Protein AF-A0A2H5YV57-F1 (afdb_monomer_lite)

Secondary structure (DSSP, 8-state):
--HHHHH-GGGS--SSSTT-TT--HHHHHHHHTTTS--BTTTTB-HHHHHHHHHHHHHHHHHHHHHHHHHHHHHHHHHHHHHHHHH---HHHHHHHHHHHHHHHHHHHHHHHHHHHHHHHHHHHHS----

Sequence (130 aa):
MNPALVSDPALIAASSTPGTPGNNDVARQIADLRYALVMNGNTATVNDFYNALVAKLGGDSRQAQVAKQNQETLVQAIDRQRQEISAVSIDEEMANLVKFQHAYQAAARAITAVDEMLDRVINGMGIVGR

Structure (mmCIF, N/CA/C/O backbone):
data_AF-A0A2H5YV57-F1
#
_entry.id   AF-A0A2H5YV57-F1
#
loop_
_atom_site.group_PDB
_atom_site.id
_atom_site.type_symbol
_atom_site.label_atom_id
_atom_site.label_alt_id
_atom_site.label_comp_id
_atom_site.label_asym_id
_atom_site.label_entity_id
_atom_site.label_seq_id
_atom_site.pdbx_PDB_ins_code
_atom_site.Cartn_x
_atom_site.Cartn_y
_atom_site.Cartn_z
_atom_site.occupancy
_atom_site.B_iso_or_equiv
_atom_site.auth_seq_id
_atom_site.auth_comp_id
_atom_site.auth_asym_id
_atom_site.auth_atom_id
_atom_site.pdbx_PDB_model_num
ATOM 1 N N . MET A 1 1 ? 11.717 13.504 -32.316 1.00 55.53 1 MET A N 1
ATOM 2 C CA . MET A 1 1 ? 11.731 12.958 -33.693 1.00 55.53 1 MET A CA 1
ATOM 3 C C . MET A 1 1 ? 12.005 14.095 -34.659 1.00 55.53 1 MET A C 1
ATOM 5 O O . MET A 1 1 ? 11.477 15.174 -34.432 1.00 55.53 1 MET A O 1
ATOM 9 N N . ASN A 1 2 ? 12.837 13.883 -35.680 1.00 69.31 2 ASN A N 1
ATOM 10 C CA . ASN A 1 2 ? 13.100 14.902 -36.697 1.00 69.31 2 ASN A CA 1
ATOM 11 C C . ASN A 1 2 ? 11.860 15.042 -37.609 1.00 69.31 2 ASN A C 1
ATOM 13 O O . ASN A 1 2 ? 11.505 14.053 -38.253 1.00 69.31 2 ASN A O 1
ATOM 17 N N . PRO A 1 3 ? 11.198 16.212 -37.669 1.00 75.69 3 PRO A N 1
ATOM 18 C CA . PRO A 1 3 ? 9.973 16.395 -38.449 1.00 75.69 3 PRO A CA 1
ATOM 19 C C . PRO A 1 3 ? 10.161 16.156 -39.956 1.00 75.69 3 PRO A C 1
ATOM 21 O O . PRO A 1 3 ? 9.220 15.714 -40.607 1.00 75.69 3 PRO A O 1
ATOM 24 N N . ALA A 1 4 ? 11.372 16.338 -40.497 1.00 72.75 4 ALA A N 1
ATOM 25 C CA . ALA A 1 4 ? 11.668 16.079 -41.909 1.00 72.75 4 ALA A CA 1
ATOM 26 C C . ALA A 1 4 ? 11.590 14.584 -42.288 1.00 72.75 4 ALA A C 1
ATOM 28 O O . ALA A 1 4 ? 11.165 14.249 -43.389 1.00 72.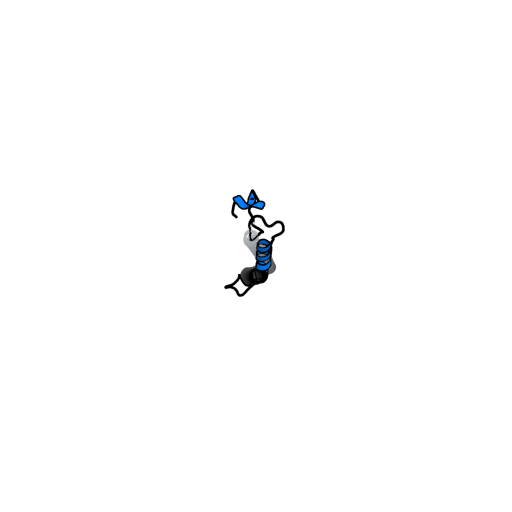75 4 ALA A O 1
ATOM 29 N N . LEU A 1 5 ? 11.935 13.680 -41.362 1.00 71.44 5 LEU A N 1
ATOM 30 C CA . LEU A 1 5 ? 11.859 12.224 -41.577 1.00 71.44 5 LEU A CA 1
ATOM 31 C C . LEU A 1 5 ? 10.425 11.682 -41.483 1.00 71.44 5 LEU A C 1
ATOM 33 O O . LEU A 1 5 ? 10.161 10.559 -41.898 1.00 71.44 5 LEU A O 1
ATOM 37 N N . VAL A 1 6 ? 9.505 12.463 -40.908 1.00 76.00 6 VAL A N 1
ATOM 38 C CA . VAL A 1 6 ? 8.085 12.100 -40.793 1.00 76.00 6 VAL A CA 1
ATOM 39 C C . VAL A 1 6 ? 7.335 12.436 -42.080 1.00 76.00 6 VAL A C 1
ATOM 41 O O . VAL A 1 6 ? 6.442 11.695 -42.477 1.00 76.00 6 VAL A O 1
ATOM 44 N N . SER A 1 7 ? 7.701 13.541 -42.735 1.00 77.75 7 SER A N 1
ATOM 45 C CA . SER A 1 7 ? 7.100 13.971 -43.999 1.00 77.75 7 SER A CA 1
ATOM 46 C C . SER A 1 7 ? 7.621 13.209 -45.216 1.00 77.75 7 SER A C 1
ATOM 48 O O . SER A 1 7 ? 6.873 13.049 -46.175 1.00 77.75 7 SER A O 1
ATOM 50 N N . ASP A 1 8 ? 8.873 12.743 -45.191 1.00 75.88 8 ASP A N 1
ATOM 51 C CA . ASP A 1 8 ? 9.460 11.994 -46.303 1.00 75.88 8 ASP A CA 1
ATOM 52 C C . ASP A 1 8 ? 10.359 10.840 -45.809 1.00 75.88 8 ASP A C 1
ATOM 54 O O . ASP A 1 8 ? 11.520 11.052 -45.441 1.00 75.88 8 ASP A O 1
ATOM 58 N N . PRO A 1 9 ? 9.844 9.596 -45.814 1.00 70.94 9 PRO A N 1
ATOM 59 C CA . PRO A 1 9 ? 10.617 8.403 -45.479 1.00 70.94 9 PRO A CA 1
ATOM 60 C C . PRO A 1 9 ? 11.774 8.109 -46.449 1.00 70.94 9 PRO A C 1
ATOM 62 O O . PRO A 1 9 ? 12.679 7.359 -46.085 1.00 70.94 9 PRO A O 1
ATOM 65 N N . ALA A 1 10 ? 11.785 8.682 -47.661 1.00 71.44 10 ALA A N 1
ATOM 66 C CA . ALA A 1 10 ? 12.861 8.485 -48.638 1.00 71.44 10 ALA A CA 1
ATOM 67 C C . ALA A 1 10 ? 14.164 9.206 -48.250 1.00 71.44 10 ALA A C 1
ATOM 69 O O . ALA A 1 10 ? 15.227 8.892 -48.784 1.00 71.44 10 ALA A O 1
ATOM 70 N N . LEU A 1 11 ? 14.109 10.121 -47.274 1.00 72.31 11 LEU A N 1
ATOM 71 C CA . LEU A 1 11 ? 15.290 10.746 -46.669 1.00 72.31 11 LEU A CA 1
ATOM 72 C C . LEU A 1 11 ? 16.084 9.787 -45.766 1.00 72.31 11 LEU A C 1
ATOM 74 O O . LEU A 1 11 ? 17.197 10.116 -45.349 1.00 72.31 11 LEU A O 1
ATOM 78 N N . ILE A 1 12 ? 15.547 8.602 -45.457 1.00 73.06 12 ILE A N 1
ATOM 79 C CA . ILE A 1 12 ? 16.296 7.549 -44.771 1.00 73.06 12 ILE A CA 1
ATOM 80 C C . ILE A 1 12 ? 17.259 6.927 -45.787 1.00 73.06 12 ILE A C 1
ATOM 82 O O . ILE A 1 12 ? 16.889 6.058 -46.576 1.00 73.06 12 ILE A O 1
ATOM 86 N N . ALA A 1 13 ? 18.511 7.384 -45.770 1.00 74.44 13 ALA A N 1
ATOM 87 C CA . ALA A 1 13 ? 19.571 6.862 -46.626 1.00 74.44 13 ALA A CA 1
ATOM 88 C C . ALA A 1 13 ? 19.872 5.388 -46.289 1.00 74.44 13 ALA A C 1
ATOM 90 O O . ALA A 1 13 ? 20.675 5.088 -45.411 1.00 74.44 13 ALA A O 1
ATOM 91 N N . ALA A 1 14 ? 19.202 4.462 -46.978 1.00 78.06 14 ALA A N 1
ATOM 92 C CA . ALA A 1 14 ? 19.393 3.018 -46.815 1.00 78.06 14 ALA A CA 1
ATOM 93 C C . ALA A 1 14 ? 20.653 2.481 -47.526 1.00 78.06 14 ALA A C 1
ATOM 95 O O . ALA A 1 14 ? 21.148 1.415 -47.157 1.00 78.06 14 ALA A O 1
ATOM 96 N N . SER A 1 15 ? 21.169 3.222 -48.514 1.00 81.44 15 SER A N 1
ATOM 97 C CA . SER A 1 15 ? 22.382 2.899 -49.276 1.00 81.44 15 SER A CA 1
ATOM 98 C C . SER A 1 15 ? 23.606 3.632 -48.723 1.00 81.44 15 SER A C 1
ATOM 100 O O . SER A 1 15 ? 23.514 4.791 -48.317 1.00 81.44 15 SER A O 1
ATOM 102 N N . SER A 1 16 ? 24.766 2.974 -48.768 1.00 78.00 16 SER A N 1
ATOM 103 C CA . SER A 1 16 ? 26.070 3.554 -48.423 1.00 78.00 16 SER A CA 1
ATOM 104 C C . SER A 1 16 ? 26.638 4.479 -49.512 1.00 78.00 16 SER A C 1
ATOM 106 O O . SER A 1 16 ? 27.502 5.307 -49.227 1.00 78.00 16 SER A O 1
ATOM 108 N N . THR A 1 17 ? 26.156 4.374 -50.758 1.00 76.56 17 THR A N 1
ATOM 109 C CA . THR A 1 17 ? 26.638 5.154 -51.914 1.00 76.56 17 THR A CA 1
ATOM 110 C C . THR A 1 17 ? 25.490 5.660 -52.801 1.00 76.56 17 THR A C 1
ATOM 112 O O . THR A 1 17 ? 24.545 4.915 -53.076 1.00 76.56 17 THR A O 1
ATOM 115 N N . PRO A 1 18 ? 25.539 6.911 -53.299 1.00 73.75 18 PRO A N 1
ATOM 116 C CA . PRO A 1 18 ? 24.532 7.413 -54.233 1.00 73.75 18 PRO A CA 1
ATOM 117 C C . PRO A 1 18 ? 24.529 6.623 -55.550 1.00 73.75 18 PRO A C 1
ATOM 119 O O . PRO A 1 18 ? 25.585 6.351 -56.114 1.00 73.75 18 PRO A O 1
ATOM 122 N N . GLY A 1 19 ? 23.343 6.297 -56.072 1.00 70.75 19 GLY A N 1
ATOM 123 C CA . GLY A 1 19 ? 23.200 5.745 -57.426 1.00 70.75 19 GLY A CA 1
ATOM 124 C C . GLY A 1 19 ? 23.508 4.252 -57.581 1.00 70.75 19 GLY A C 1
ATOM 125 O O . GLY A 1 19 ? 23.738 3.811 -58.703 1.00 70.75 19 GLY A O 1
ATOM 126 N N . THR A 1 20 ? 23.488 3.469 -56.499 1.00 73.62 20 THR A N 1
ATOM 127 C CA . THR A 1 20 ? 23.562 1.998 -56.531 1.00 73.62 20 THR A CA 1
ATOM 128 C C . THR A 1 20 ? 22.184 1.375 -56.249 1.00 73.62 20 THR A C 1
ATOM 130 O O . THR A 1 20 ? 21.807 1.190 -55.089 1.00 73.62 20 THR A O 1
ATOM 133 N N . PRO A 1 21 ? 21.380 1.053 -57.287 1.00 73.12 21 PRO A N 1
ATOM 134 C CA . PRO A 1 21 ? 20.099 0.379 -57.101 1.00 73.12 21 PRO A CA 1
ATOM 135 C C . PRO A 1 21 ? 20.291 -0.970 -56.396 1.00 73.12 21 PRO A C 1
ATOM 137 O O . PRO A 1 21 ? 21.064 -1.806 -56.856 1.00 73.12 21 PRO A O 1
ATOM 140 N N . GLY A 1 22 ? 19.588 -1.179 -55.282 1.00 73.69 22 GLY A N 1
ATOM 141 C CA . GLY A 1 22 ? 19.644 -2.422 -54.503 1.00 73.69 22 GLY A CA 1
ATOM 142 C C . GLY A 1 22 ? 20.642 -2.434 -53.340 1.00 73.69 22 GLY A C 1
ATOM 143 O O . GLY A 1 22 ? 20.674 -3.417 -52.607 1.00 73.69 22 GLY A O 1
ATOM 144 N N . ASN A 1 23 ? 21.414 -1.364 -53.120 1.00 79.06 23 ASN A N 1
ATOM 145 C CA . ASN A 1 23 ? 22.273 -1.252 -51.942 1.00 79.06 23 ASN A CA 1
ATOM 146 C C . ASN A 1 23 ? 21.447 -0.897 -50.691 1.00 79.06 23 ASN A C 1
ATOM 148 O O . ASN A 1 23 ? 20.817 0.160 -50.619 1.00 79.06 23 ASN A O 1
ATOM 152 N N . ASN A 1 24 ? 21.456 -1.794 -49.707 1.00 83.56 24 ASN A N 1
ATOM 153 C CA . ASN A 1 24 ? 20.764 -1.676 -48.424 1.00 83.56 24 ASN A CA 1
ATOM 154 C C . ASN A 1 24 ? 21.722 -1.787 -47.220 1.00 83.56 24 ASN A C 1
ATOM 156 O O . ASN A 1 24 ? 21.298 -2.177 -46.129 1.00 83.56 24 ASN A O 1
ATOM 160 N N . ASP A 1 25 ? 23.004 -1.458 -47.403 1.00 85.12 25 ASP A N 1
ATOM 161 C CA . ASP A 1 25 ? 24.050 -1.615 -46.385 1.00 85.12 25 ASP A CA 1
ATOM 162 C C . ASP A 1 25 ? 23.737 -0.859 -45.086 1.00 85.12 25 ASP A C 1
ATOM 164 O O . ASP A 1 25 ? 23.858 -1.418 -43.997 1.00 85.12 25 ASP A O 1
ATOM 168 N N . VAL A 1 26 ? 23.297 0.401 -45.181 1.00 85.25 26 VAL A N 1
ATOM 169 C CA . VAL A 1 26 ? 22.989 1.231 -44.002 1.00 85.25 26 VAL A CA 1
ATOM 170 C C . VAL A 1 26 ? 21.742 0.705 -43.297 1.00 85.25 26 VAL A C 1
ATOM 172 O O . VAL A 1 26 ? 21.710 0.613 -42.071 1.00 85.25 26 VAL A O 1
ATOM 175 N N . ALA A 1 27 ? 20.731 0.275 -44.058 1.00 84.44 27 ALA A N 1
ATOM 176 C CA . ALA A 1 27 ? 19.547 -0.364 -43.487 1.00 84.44 27 ALA A CA 1
ATOM 177 C C . ALA A 1 27 ? 19.898 -1.667 -42.749 1.00 84.44 27 ALA A C 1
ATOM 179 O O . ALA A 1 27 ? 19.340 -1.947 -41.687 1.00 84.44 27 ALA A O 1
ATOM 180 N N . ARG A 1 28 ? 20.861 -2.439 -43.264 1.00 86.38 28 ARG A N 1
ATOM 181 C CA . ARG A 1 28 ? 21.364 -3.648 -42.609 1.00 86.38 28 ARG A CA 1
ATOM 182 C C . ARG A 1 28 ? 22.159 -3.330 -41.341 1.00 86.38 28 ARG A C 1
ATOM 184 O O . ARG A 1 28 ? 21.919 -3.964 -40.323 1.00 86.38 28 ARG A O 1
ATOM 191 N N . GLN A 1 29 ? 23.006 -2.303 -41.351 1.00 85.81 29 GLN A N 1
ATOM 192 C CA . GLN A 1 29 ? 23.711 -1.840 -40.146 1.00 85.81 29 GLN A CA 1
ATOM 193 C C . GLN A 1 29 ? 22.741 -1.371 -39.048 1.00 85.81 29 GLN A C 1
ATOM 195 O O . GLN A 1 29 ? 22.945 -1.660 -37.869 1.00 85.81 29 GLN A O 1
ATOM 200 N N . ILE A 1 30 ? 21.650 -0.696 -39.425 1.00 84.06 30 ILE A N 1
ATOM 201 C CA . ILE A 1 30 ? 20.572 -0.315 -38.499 1.00 84.06 30 ILE A CA 1
ATOM 202 C C . ILE A 1 30 ? 19.829 -1.550 -37.968 1.00 84.06 30 ILE A C 1
ATOM 204 O O . ILE A 1 30 ? 19.447 -1.580 -36.799 1.00 84.06 30 ILE A O 1
ATOM 208 N N . ALA A 1 31 ? 19.635 -2.586 -38.787 1.00 84.88 31 ALA A N 1
ATOM 209 C CA . ALA A 1 31 ? 19.061 -3.845 -38.318 1.00 84.88 31 ALA A CA 1
ATOM 210 C C . ALA A 1 31 ? 20.000 -4.570 -37.332 1.00 84.88 31 ALA A C 1
ATOM 212 O O . ALA A 1 31 ? 19.544 -5.073 -36.302 1.00 84.88 31 ALA A O 1
ATOM 213 N N . ASP A 1 32 ? 21.306 -4.561 -37.601 1.00 87.25 32 ASP A N 1
ATOM 214 C CA . ASP A 1 32 ? 22.332 -5.211 -36.778 1.00 87.25 32 ASP A CA 1
ATOM 215 C C . ASP A 1 32 ? 22.519 -4.520 -35.414 1.00 87.25 32 ASP A C 1
ATOM 217 O O . ASP A 1 32 ? 22.829 -5.176 -34.417 1.00 87.25 32 ASP A O 1
ATOM 221 N N . LEU A 1 33 ? 22.221 -3.219 -35.320 1.00 84.69 33 LEU A N 1
ATOM 222 C CA . LEU A 1 33 ? 22.182 -2.445 -34.070 1.00 84.69 33 LEU A CA 1
ATOM 223 C C . LEU A 1 33 ? 21.273 -3.069 -32.997 1.00 84.69 33 LEU A C 1
ATOM 225 O O . LEU A 1 33 ? 21.525 -2.899 -31.805 1.00 84.69 33 LEU A O 1
ATOM 229 N N . ARG A 1 34 ? 20.252 -3.839 -33.394 1.00 81.81 34 ARG A N 1
ATOM 230 C CA . ARG A 1 34 ? 19.397 -4.589 -32.460 1.00 81.81 34 ARG A CA 1
ATOM 231 C C . ARG A 1 34 ? 20.177 -5.630 -31.652 1.00 81.81 34 ARG A C 1
ATOM 233 O O . ARG A 1 34 ? 19.819 -5.893 -30.504 1.00 81.81 34 ARG A O 1
ATOM 240 N N . TYR A 1 35 ? 21.199 -6.230 -32.256 1.00 84.69 35 TYR A N 1
ATOM 241 C CA . TYR A 1 35 ? 22.057 -7.250 -31.647 1.00 84.69 35 TYR A CA 1
ATOM 242 C C . TYR A 1 35 ? 23.349 -6.660 -31.079 1.00 84.69 35 TYR A C 1
ATOM 244 O O . TYR A 1 35 ? 24.051 -7.327 -30.322 1.00 84.69 35 TYR A O 1
ATOM 252 N N . ALA A 1 36 ? 23.667 -5.416 -31.435 1.00 86.31 36 ALA A N 1
ATOM 253 C CA . ALA A 1 36 ? 24.835 -4.724 -30.930 1.00 86.31 36 ALA A CA 1
ATOM 254 C C . ALA A 1 36 ? 24.688 -4.386 -29.438 1.00 86.31 36 ALA A C 1
ATOM 256 O O . ALA A 1 36 ? 23.625 -3.990 -28.950 1.00 86.31 36 ALA A O 1
ATOM 257 N N . LEU A 1 37 ? 25.800 -4.511 -28.718 1.00 86.69 37 LEU A N 1
ATOM 258 C CA . LEU A 1 37 ? 25.921 -4.153 -27.310 1.00 86.69 37 LEU A CA 1
ATOM 259 C C . LEU A 1 37 ? 26.110 -2.636 -27.208 1.00 86.69 37 LEU A C 1
ATOM 261 O O . LEU A 1 37 ? 27.230 -2.151 -27.100 1.00 86.69 37 LEU A O 1
ATOM 265 N N . VAL A 1 38 ? 25.021 -1.880 -27.316 1.00 86.88 38 VAL A N 1
ATOM 266 C CA . VAL A 1 38 ? 25.036 -0.403 -27.287 1.00 86.88 38 VAL A CA 1
ATOM 267 C C . VAL A 1 38 ? 24.415 0.178 -26.021 1.00 86.88 38 VAL A C 1
ATOM 269 O O . VAL A 1 38 ? 24.551 1.367 -25.744 1.00 86.88 38 VAL A O 1
ATOM 272 N N . MET A 1 39 ? 23.734 -0.651 -25.228 1.00 84.94 39 MET A N 1
ATOM 273 C CA . MET A 1 39 ? 23.072 -0.229 -23.999 1.00 84.94 39 MET A CA 1
ATOM 274 C C . MET A 1 39 ? 23.922 -0.581 -22.777 1.00 84.94 39 MET A C 1
ATOM 276 O O . MET A 1 39 ? 24.769 -1.475 -22.817 1.00 84.94 39 MET A O 1
ATOM 280 N N . ASN A 1 40 ? 23.686 0.131 -21.670 1.00 81.88 40 ASN A N 1
ATOM 281 C CA . ASN A 1 40 ? 24.353 -0.097 -20.385 1.00 81.88 40 ASN A CA 1
ATOM 282 C C . ASN A 1 40 ? 25.896 -0.076 -20.481 1.00 81.88 40 ASN A C 1
ATOM 284 O O . ASN A 1 40 ? 26.570 -1.036 -20.115 1.00 81.88 40 ASN A O 1
ATOM 288 N N . GLY A 1 41 ? 26.464 0.993 -21.052 1.00 83.06 41 GLY A N 1
ATOM 289 C CA . GLY A 1 41 ? 27.919 1.117 -21.216 1.00 83.06 41 GLY A CA 1
ATOM 290 C C . GLY A 1 41 ? 28.520 0.107 -22.199 1.00 83.06 41 GLY A C 1
ATOM 291 O O . GLY A 1 41 ? 29.648 -0.331 -22.002 1.00 83.06 41 GLY A O 1
ATOM 292 N N . ASN A 1 42 ? 27.766 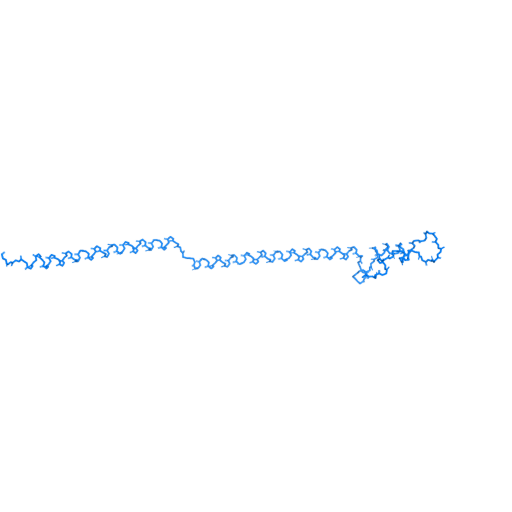-0.262 -23.239 1.00 84.50 42 ASN A N 1
ATOM 293 C CA . ASN A 1 42 ? 28.122 -1.254 -24.259 1.00 84.50 42 ASN A CA 1
ATOM 294 C C . ASN A 1 42 ? 28.193 -2.708 -23.760 1.00 84.50 42 ASN A C 1
ATOM 296 O O . ASN A 1 42 ? 28.987 -3.506 -24.254 1.00 84.50 42 ASN A O 1
ATOM 300 N N . THR A 1 43 ? 27.366 -3.065 -22.775 1.00 85.62 43 THR A N 1
ATOM 301 C CA . THR A 1 43 ? 27.336 -4.423 -22.194 1.00 85.62 43 THR A CA 1
ATOM 302 C C . THR A 1 43 ? 26.029 -5.169 -22.436 1.00 85.62 43 THR A C 1
ATOM 304 O O . THR A 1 43 ? 25.952 -6.363 -22.162 1.00 85.62 43 THR A O 1
ATOM 307 N N . ALA A 1 44 ? 25.004 -4.494 -22.960 1.00 86.06 44 ALA A N 1
ATOM 308 C CA . ALA A 1 44 ? 23.684 -5.067 -23.183 1.00 86.06 44 ALA A CA 1
ATOM 309 C C . ALA A 1 44 ? 23.134 -4.686 -24.559 1.00 86.06 44 ALA A C 1
ATOM 311 O O . ALA A 1 44 ? 23.383 -3.584 -25.065 1.00 86.06 44 ALA A O 1
ATOM 312 N N . THR A 1 45 ? 22.352 -5.588 -25.153 1.00 90.62 45 THR A N 1
ATOM 313 C CA . THR A 1 45 ? 21.587 -5.264 -26.360 1.00 90.62 45 THR A CA 1
ATOM 314 C C . THR A 1 45 ? 20.390 -4.379 -26.017 1.00 90.62 45 THR A C 1
ATOM 316 O O . THR A 1 45 ? 19.991 -4.237 -24.856 1.00 90.62 45 THR A O 1
ATOM 319 N N . VAL A 1 46 ? 19.768 -3.794 -27.041 1.00 87.50 46 VAL A N 1
ATOM 320 C CA . VAL A 1 46 ? 18.530 -3.016 -26.871 1.00 87.50 46 VAL A CA 1
ATOM 321 C C . VAL A 1 46 ? 17.410 -3.875 -26.272 1.00 87.50 46 VAL A C 1
ATOM 323 O O . VAL A 1 46 ? 16.671 -3.404 -25.406 1.00 87.50 46 VAL A O 1
ATOM 326 N N . ASN A 1 47 ? 17.316 -5.149 -26.674 1.00 88.19 47 ASN A N 1
ATOM 327 C CA . ASN A 1 47 ? 16.320 -6.075 -26.132 1.00 88.19 47 ASN A CA 1
ATOM 328 C C . ASN A 1 47 ? 16.594 -6.391 -24.654 1.00 88.19 47 ASN A C 1
ATOM 330 O O . ASN A 1 47 ? 15.661 -6.391 -23.855 1.00 88.19 47 ASN A O 1
ATOM 334 N N . ASP A 1 48 ? 17.854 -6.627 -24.276 1.00 89.62 48 ASP A N 1
ATOM 335 C CA . ASP A 1 48 ? 18.216 -6.950 -22.888 1.00 89.62 48 ASP A CA 1
ATOM 336 C C . ASP A 1 48 ? 17.925 -5.784 -21.951 1.00 89.62 48 ASP A C 1
ATOM 338 O O . ASP A 1 48 ? 17.345 -5.969 -20.882 1.00 89.62 48 ASP A O 1
ATOM 342 N N . PHE A 1 49 ? 18.268 -4.565 -22.374 1.00 89.81 49 PHE A N 1
ATOM 343 C CA . PHE A 1 49 ? 17.967 -3.361 -21.611 1.00 89.81 49 PHE A CA 1
ATOM 344 C C . PHE A 1 49 ? 16.457 -3.158 -21.441 1.00 89.81 49 PHE A C 1
ATOM 346 O O . PHE A 1 49 ? 15.992 -2.860 -20.341 1.00 89.81 49 PHE A O 1
ATOM 353 N N . TYR A 1 50 ? 15.682 -3.361 -22.510 1.00 89.81 50 TYR A N 1
ATOM 354 C CA . TYR A 1 50 ? 14.224 -3.284 -22.448 1.00 89.81 50 TYR A CA 1
ATOM 355 C C . TYR A 1 50 ? 13.636 -4.338 -21.499 1.00 89.81 50 TYR A C 1
ATOM 357 O O . TYR A 1 50 ? 12.831 -4.006 -20.630 1.00 89.81 50 TYR A O 1
ATOM 365 N N . ASN A 1 51 ? 14.085 -5.590 -21.598 1.00 91.81 51 ASN A N 1
ATOM 366 C CA . ASN A 1 51 ? 13.650 -6.670 -20.714 1.00 91.81 51 ASN A CA 1
ATOM 367 C C . ASN A 1 51 ? 14.006 -6.385 -19.249 1.00 91.81 51 ASN A C 1
ATOM 369 O O . ASN A 1 51 ? 13.173 -6.590 -18.369 1.00 91.81 51 ASN A O 1
ATOM 373 N N . ALA A 1 52 ? 15.206 -5.866 -18.980 1.00 92.06 52 ALA A N 1
ATOM 374 C CA . ALA A 1 52 ? 15.631 -5.476 -17.639 1.00 92.06 52 ALA A CA 1
ATOM 375 C C . ALA A 1 52 ? 14.777 -4.331 -17.076 1.00 92.06 52 ALA A C 1
ATOM 377 O O . ALA A 1 52 ? 14.401 -4.362 -15.905 1.00 92.06 52 ALA A O 1
ATOM 378 N N . LEU A 1 53 ? 14.422 -3.345 -17.905 1.00 91.88 53 LEU A N 1
ATOM 379 C CA . LEU A 1 53 ? 13.533 -2.254 -17.513 1.00 91.88 53 LEU A CA 1
ATOM 380 C C . LEU A 1 53 ? 12.136 -2.772 -17.146 1.00 91.88 53 LEU A C 1
ATOM 382 O O . LEU A 1 53 ? 11.602 -2.403 -16.101 1.00 91.88 53 LEU A O 1
ATOM 386 N N . VAL A 1 54 ? 11.563 -3.651 -17.973 1.00 95.38 54 VAL A N 1
ATOM 387 C CA . VAL A 1 54 ? 10.255 -4.270 -17.708 1.00 95.38 54 VAL A CA 1
ATOM 388 C C . VAL A 1 54 ? 10.308 -5.140 -16.452 1.00 95.38 54 VAL A C 1
ATOM 390 O O . VAL A 1 54 ? 9.413 -5.060 -15.612 1.00 95.38 54 VAL A O 1
ATOM 393 N N . ALA A 1 55 ? 11.371 -5.926 -16.277 1.00 95.62 55 ALA A N 1
ATOM 394 C CA . ALA A 1 55 ? 11.569 -6.745 -15.086 1.00 95.62 55 ALA A CA 1
ATOM 395 C C . ALA A 1 55 ? 11.682 -5.888 -13.819 1.00 95.62 55 ALA A C 1
ATOM 397 O O . ALA A 1 55 ? 11.049 -6.204 -12.811 1.00 95.62 55 ALA A O 1
ATOM 398 N N . LYS A 1 56 ? 12.424 -4.775 -13.878 1.00 95.81 56 LYS A N 1
ATOM 399 C CA . LYS A 1 56 ? 12.531 -3.818 -12.774 1.00 95.81 56 LYS A CA 1
ATOM 400 C C . LYS A 1 56 ? 11.169 -3.219 -12.431 1.00 95.81 56 LYS A C 1
ATOM 402 O O . LYS A 1 56 ? 10.775 -3.257 -11.273 1.00 95.81 56 LYS A O 1
ATOM 407 N N . LEU A 1 57 ? 10.424 -2.744 -13.429 1.00 96.25 57 LEU A N 1
ATOM 408 C CA . LEU A 1 57 ? 9.079 -2.204 -13.226 1.00 96.25 57 LEU A CA 1
ATOM 409 C C . LEU A 1 57 ? 8.139 -3.243 -12.593 1.00 96.25 57 LEU A C 1
ATOM 411 O O . LEU A 1 57 ? 7.384 -2.920 -11.678 1.00 96.25 57 LEU A O 1
ATOM 415 N N . GLY A 1 58 ? 8.203 -4.496 -13.049 1.00 96.62 58 GLY A N 1
ATOM 416 C CA . GLY A 1 58 ? 7.438 -5.600 -12.468 1.00 96.62 58 GLY A CA 1
ATOM 417 C C . GLY A 1 58 ? 7.830 -5.899 -11.018 1.00 96.62 58 GLY A C 1
ATOM 418 O O . GLY A 1 58 ? 6.958 -6.145 -10.183 1.00 96.62 58 GLY A O 1
ATOM 419 N N . GLY A 1 59 ? 9.126 -5.836 -10.702 1.00 97.44 59 GLY A N 1
ATOM 420 C CA . GLY A 1 59 ? 9.648 -5.967 -9.342 1.00 97.44 59 GLY A CA 1
ATOM 421 C C . GLY A 1 59 ? 9.167 -4.844 -8.422 1.00 97.44 59 GLY A C 1
ATOM 422 O O . GLY A 1 59 ? 8.591 -5.123 -7.371 1.00 97.44 59 GLY A O 1
ATOM 423 N N . ASP A 1 60 ? 9.321 -3.592 -8.852 1.00 97.19 60 ASP A N 1
ATOM 424 C CA . ASP A 1 60 ? 8.904 -2.401 -8.105 1.00 97.19 60 ASP A CA 1
ATOM 425 C C . ASP A 1 60 ? 7.383 -2.402 -7.864 1.00 97.19 60 ASP A C 1
ATOM 427 O O . ASP A 1 60 ? 6.918 -2.145 -6.752 1.00 97.19 60 ASP A O 1
ATOM 431 N N . SER A 1 61 ? 6.595 -2.772 -8.881 1.00 97.56 61 SER A N 1
ATOM 432 C CA . SER A 1 61 ? 5.139 -2.904 -8.771 1.00 97.56 61 SER A CA 1
ATOM 433 C C . SER A 1 61 ? 4.737 -3.964 -7.745 1.00 97.56 61 SER A C 1
ATOM 435 O O . SER A 1 61 ? 3.922 -3.690 -6.860 1.00 97.56 61 SER A O 1
ATOM 437 N N . ARG A 1 62 ? 5.349 -5.154 -7.803 1.00 97.06 62 ARG A N 1
ATOM 438 C CA . ARG A 1 62 ? 5.094 -6.228 -6.836 1.00 97.06 62 ARG A CA 1
ATOM 439 C C . ARG A 1 62 ? 5.468 -5.802 -5.418 1.00 97.06 62 ARG A C 1
ATOM 441 O O . ARG A 1 62 ? 4.698 -6.046 -4.491 1.00 97.06 62 ARG A O 1
ATOM 448 N N . GLN A 1 63 ? 6.611 -5.142 -5.251 1.00 97.44 63 GLN A N 1
ATOM 449 C CA . GLN A 1 63 ? 7.066 -4.644 -3.956 1.00 97.44 63 GLN A CA 1
ATOM 450 C C . GLN A 1 63 ? 6.080 -3.629 -3.365 1.00 97.44 63 GLN A C 1
ATOM 452 O O . GLN A 1 63 ? 5.716 -3.735 -2.193 1.00 97.44 63 GLN A O 1
ATOM 457 N N . ALA A 1 64 ? 5.600 -2.681 -4.173 1.00 97.19 64 ALA A N 1
ATOM 458 C CA . ALA A 1 64 ? 4.601 -1.704 -3.747 1.00 97.19 64 ALA A CA 1
ATOM 459 C C . ALA A 1 64 ? 3.278 -2.372 -3.338 1.00 97.19 64 ALA A C 1
ATOM 461 O O . ALA A 1 64 ? 2.664 -1.988 -2.343 1.00 97.19 64 ALA A O 1
ATOM 462 N N . GLN A 1 65 ? 2.855 -3.406 -4.067 1.00 97.94 65 GLN A N 1
ATOM 463 C CA . GLN A 1 65 ? 1.617 -4.131 -3.789 1.00 97.94 65 GLN A CA 1
ATOM 464 C C . GLN A 1 65 ? 1.691 -4.917 -2.472 1.00 97.94 65 GLN A C 1
ATOM 466 O O . GLN A 1 65 ? 0.766 -4.852 -1.663 1.00 97.94 65 GLN A O 1
ATOM 471 N N . VAL A 1 66 ? 2.820 -5.582 -2.208 1.00 97.94 66 VAL A N 1
ATOM 472 C CA . VAL A 1 66 ? 3.081 -6.253 -0.923 1.00 97.94 66 VAL A CA 1
ATOM 473 C C . VAL A 1 66 ? 3.134 -5.241 0.224 1.00 97.94 66 VAL A C 1
ATOM 475 O O . VAL A 1 66 ? 2.522 -5.459 1.268 1.00 97.94 66 VAL A O 1
ATOM 478 N N . ALA A 1 67 ? 3.809 -4.105 0.036 1.00 97.50 67 ALA A N 1
ATOM 479 C CA . ALA A 1 67 ? 3.877 -3.057 1.052 1.00 97.50 67 ALA A CA 1
ATOM 480 C C . ALA A 1 67 ? 2.489 -2.492 1.399 1.00 97.50 67 ALA A C 1
ATOM 482 O O . ALA A 1 67 ? 2.184 -2.309 2.578 1.00 97.50 67 ALA A O 1
ATOM 483 N N . LYS A 1 68 ? 1.631 -2.275 0.392 1.00 97.81 68 LYS A N 1
ATOM 484 C CA . LYS A 1 68 ? 0.233 -1.860 0.577 1.00 97.81 68 LYS A CA 1
ATOM 485 C C . LYS A 1 68 ? -0.551 -2.886 1.393 1.00 97.81 68 LYS A C 1
ATOM 487 O O . LYS A 1 68 ? -1.171 -2.513 2.382 1.00 97.81 68 LYS A O 1
ATOM 492 N N . GLN A 1 69 ? -0.472 -4.167 1.030 1.00 98.00 69 GLN A N 1
ATOM 493 C CA . GLN A 1 69 ? -1.173 -5.240 1.742 1.00 98.00 69 GLN A CA 1
ATOM 494 C C . GLN A 1 69 ? -0.743 -5.337 3.214 1.00 98.00 69 GLN A C 1
ATOM 496 O O . GLN A 1 69 ? -1.575 -5.518 4.107 1.00 98.00 69 GLN A O 1
ATOM 501 N N . ASN A 1 70 ? 0.556 -5.190 3.478 1.00 97.38 70 ASN A N 1
ATOM 502 C CA . ASN A 1 70 ? 1.093 -5.199 4.836 1.00 97.38 70 ASN A CA 1
ATOM 503 C C . ASN A 1 70 ? 0.584 -4.003 5.650 1.00 97.38 70 ASN A C 1
ATOM 505 O O . ASN A 1 70 ? 0.165 -4.182 6.792 1.00 97.38 70 ASN A O 1
ATOM 509 N N . GLN A 1 71 ? 0.576 -2.798 5.067 1.00 97.25 71 GLN A N 1
ATOM 510 C CA . GLN A 1 71 ? 0.026 -1.616 5.734 1.00 97.25 71 GLN A CA 1
ATOM 511 C C . GLN A 1 71 ? -1.473 -1.755 6.005 1.00 97.25 71 GLN A C 1
ATOM 513 O O . GLN A 1 71 ? -1.902 -1.475 7.117 1.00 97.25 71 GLN A O 1
ATOM 518 N N . GLU A 1 72 ? -2.266 -2.240 5.049 1.00 97.75 72 GLU A N 1
ATOM 519 C CA . GLU A 1 72 ? -3.701 -2.486 5.255 1.00 97.75 72 GLU A CA 1
ATOM 520 C C . GLU A 1 72 ? -3.945 -3.468 6.404 1.00 97.75 72 GLU A C 1
ATOM 522 O O . GLU A 1 72 ? -4.798 -3.231 7.258 1.00 97.75 72 GLU A O 1
ATOM 527 N N . THR A 1 73 ? -3.148 -4.536 6.473 1.00 97.56 73 THR A N 1
ATOM 528 C CA . THR A 1 73 ? -3.221 -5.513 7.567 1.00 97.56 73 THR A CA 1
ATOM 529 C C . THR A 1 73 ? -2.886 -4.870 8.914 1.00 97.56 73 THR A C 1
ATOM 531 O O . THR A 1 73 ? -3.569 -5.125 9.906 1.00 97.56 73 THR A O 1
ATOM 534 N N . LEU A 1 74 ? -1.864 -4.011 8.955 1.00 97.25 74 LEU A N 1
ATOM 535 C CA . LEU A 1 74 ? -1.464 -3.298 10.165 1.00 97.25 74 LEU A CA 1
ATOM 536 C C . LEU A 1 74 ? -2.542 -2.310 10.625 1.00 97.25 74 LEU A 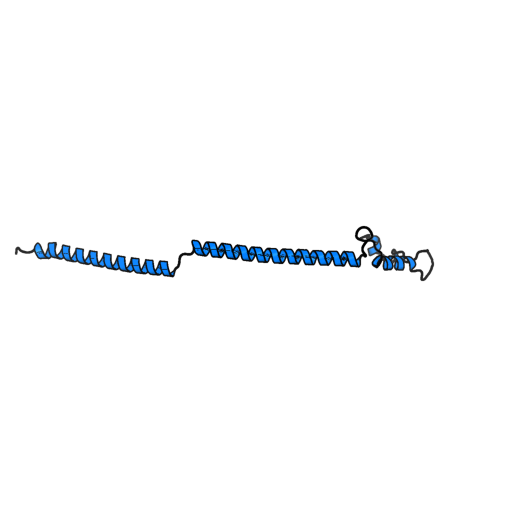C 1
ATOM 538 O O . LEU A 1 74 ? -2.873 -2.289 11.807 1.00 97.25 74 LEU A O 1
ATOM 542 N N . VAL A 1 75 ? -3.124 -1.537 9.704 1.00 97.19 75 VAL A N 1
ATOM 543 C CA . VAL A 1 75 ? -4.227 -0.618 10.019 1.00 97.19 75 VAL A CA 1
ATOM 544 C C . VAL A 1 75 ? -5.409 -1.392 10.592 1.00 97.19 75 VAL A C 1
ATOM 546 O O . VAL A 1 75 ? -5.902 -1.037 11.656 1.00 97.19 75 VAL A O 1
ATOM 549 N N . GLN A 1 76 ? -5.808 -2.499 9.963 1.00 96.44 76 GLN A N 1
ATOM 550 C CA . GLN A 1 76 ? -6.896 -3.334 10.477 1.00 96.44 76 GLN A CA 1
ATOM 551 C C . GLN A 1 76 ? -6.599 -3.923 11.860 1.00 96.44 76 GLN A C 1
ATOM 553 O O . GLN A 1 76 ? -7.517 -4.074 12.664 1.00 96.44 76 GLN A O 1
ATOM 558 N N . ALA A 1 77 ? -5.347 -4.295 12.137 1.00 95.56 77 ALA A N 1
ATOM 559 C CA . ALA A 1 77 ? -4.948 -4.791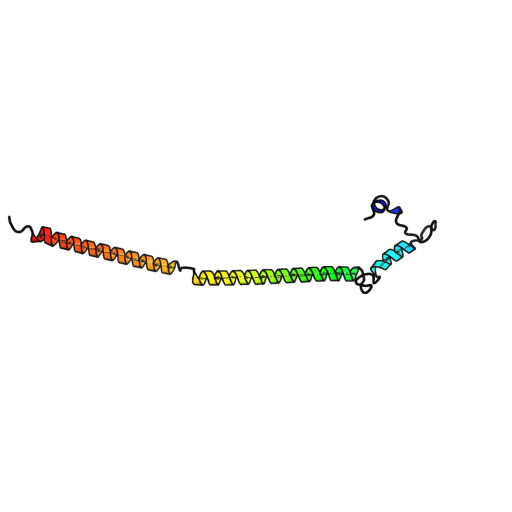 13.450 1.00 95.56 77 ALA A CA 1
ATOM 560 C C . ALA A 1 77 ? -5.043 -3.689 14.515 1.00 95.56 77 ALA A C 1
ATOM 562 O O . ALA A 1 77 ? -5.590 -3.927 15.590 1.00 95.56 77 ALA A O 1
ATOM 563 N N . ILE A 1 78 ? -4.580 -2.478 14.196 1.00 94.88 78 ILE A N 1
ATOM 564 C CA . ILE A 1 78 ? -4.681 -1.314 15.085 1.00 94.88 78 ILE A CA 1
ATOM 565 C C . ILE A 1 78 ? -6.147 -0.935 15.314 1.00 94.88 78 ILE A C 1
ATOM 567 O O . ILE A 1 78 ? -6.538 -0.693 16.451 1.00 94.88 78 ILE A O 1
ATOM 571 N N . ASP A 1 79 ? -6.976 -0.911 14.271 1.00 93.94 79 ASP A N 1
ATOM 572 C CA . ASP A 1 79 ? -8.400 -0.597 14.409 1.00 93.94 79 ASP A CA 1
ATOM 573 C C . ASP A 1 79 ? -9.131 -1.634 15.265 1.00 93.94 79 ASP A C 1
ATOM 575 O O . ASP A 1 79 ? -9.923 -1.254 16.127 1.00 93.94 79 ASP A O 1
ATOM 579 N N . ARG A 1 80 ? -8.815 -2.926 15.108 1.00 90.62 80 ARG A N 1
ATOM 580 C CA . ARG A 1 80 ? -9.319 -3.979 16.002 1.00 90.62 80 ARG A CA 1
ATOM 581 C C . ARG A 1 80 ? -8.886 -3.750 17.446 1.00 90.62 80 ARG A C 1
ATOM 583 O O . ARG A 1 80 ? -9.730 -3.779 18.330 1.00 90.62 80 ARG A O 1
ATOM 590 N N . GLN A 1 81 ? -7.618 -3.432 17.687 1.00 90.38 81 GLN A N 1
ATOM 591 C CA . GLN A 1 81 ? -7.123 -3.145 19.036 1.00 90.38 81 GLN A CA 1
ATOM 592 C C . GLN A 1 81 ? -7.790 -1.903 19.651 1.00 90.38 81 GLN A C 1
ATOM 594 O O . GLN A 1 81 ? -8.097 -1.872 20.841 1.00 90.38 81 GLN A O 1
ATOM 599 N N . ARG A 1 82 ? -8.059 -0.869 18.844 1.00 90.38 82 ARG A N 1
ATOM 600 C CA . ARG A 1 82 ? -8.818 0.311 19.282 1.00 90.38 82 ARG A CA 1
ATOM 601 C C . ARG A 1 82 ? -10.254 -0.053 19.640 1.00 90.38 82 ARG A C 1
ATOM 603 O O . ARG A 1 82 ? -10.754 0.433 20.652 1.00 90.38 82 ARG A O 1
ATOM 610 N N . GLN A 1 83 ? -10.901 -0.898 18.840 1.00 86.25 83 GLN A N 1
ATOM 611 C CA . GLN A 1 83 ? -12.228 -1.424 19.145 1.00 86.25 83 GLN A CA 1
ATOM 612 C C . GLN A 1 83 ? -12.202 -2.276 20.415 1.00 86.25 83 GLN A C 1
ATOM 614 O O . GLN A 1 83 ? -13.054 -2.085 21.252 1.00 86.25 83 GLN A O 1
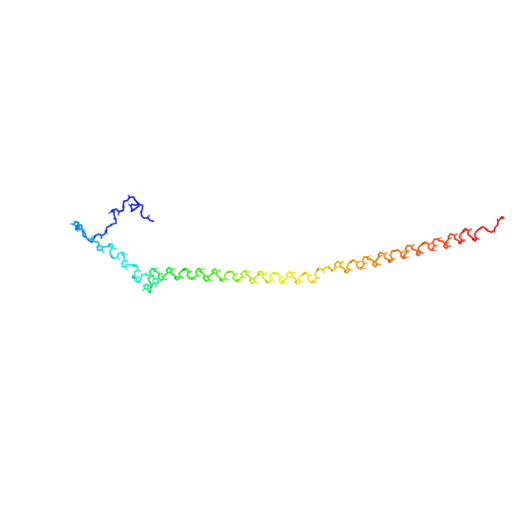ATOM 619 N N . GLU A 1 84 ? -11.210 -3.122 20.664 1.00 83.81 84 GLU A N 1
ATOM 620 C CA . GLU A 1 84 ? -11.163 -3.901 21.915 1.00 83.81 84 GLU A CA 1
ATOM 621 C C . GLU A 1 84 ? -11.121 -3.028 23.181 1.00 83.81 84 GLU A C 1
ATOM 623 O O . GLU A 1 84 ? -11.716 -3.386 24.193 1.00 83.81 84 GLU A O 1
ATOM 628 N N . ILE A 1 85 ? -10.446 -1.875 23.134 1.00 81.25 85 ILE A N 1
ATOM 629 C CA . ILE A 1 85 ? -10.340 -0.966 24.288 1.00 81.25 85 ILE A CA 1
ATOM 630 C C . ILE A 1 85 ? -11.561 -0.044 24.401 1.00 81.25 85 ILE A C 1
ATOM 632 O O . ILE A 1 85 ? -11.988 0.290 25.502 1.00 81.25 85 ILE A O 1
ATOM 636 N N . SER A 1 86 ? -12.066 0.450 23.269 1.00 73.06 86 SER A N 1
ATOM 637 C CA . SER A 1 86 ? -13.092 1.505 23.228 1.00 73.06 86 SER A CA 1
ATOM 638 C C . SER A 1 86 ? -14.478 1.016 22.815 1.00 73.06 86 SER A C 1
ATOM 640 O O . SER A 1 86 ? -15.428 1.794 22.873 1.00 73.06 86 SER A O 1
ATOM 642 N N . ALA A 1 87 ? -14.622 -0.232 22.371 1.00 71.81 87 ALA A N 1
ATOM 643 C CA . ALA A 1 87 ? -15.924 -0.812 22.088 1.00 71.81 87 ALA A CA 1
ATOM 644 C C . ALA A 1 87 ? -16.576 -1.184 23.409 1.00 71.81 87 ALA A C 1
ATOM 646 O O . ALA A 1 87 ? -16.076 -2.003 24.179 1.00 71.81 87 ALA A O 1
ATOM 647 N N . VAL A 1 88 ? -17.723 -0.567 23.649 1.00 77.25 88 VAL A N 1
ATOM 648 C CA . VAL A 1 88 ? -18.600 -0.968 24.731 1.00 77.25 88 VAL A CA 1
ATOM 649 C C . VAL A 1 88 ? -19.437 -2.144 24.246 1.00 77.25 88 VAL A C 1
ATOM 651 O O . VAL A 1 88 ? -19.960 -2.134 23.128 1.00 77.25 88 VAL A O 1
ATOM 654 N N . SER A 1 89 ? -19.554 -3.176 25.076 1.00 80.75 89 SER A N 1
ATOM 655 C CA . SER A 1 89 ? -20.450 -4.288 24.785 1.00 80.75 89 SER A CA 1
ATOM 656 C C . SER A 1 89 ? -21.894 -3.822 24.956 1.00 80.75 89 SER A C 1
ATOM 658 O O . SER A 1 89 ? -22.322 -3.516 26.069 1.00 80.75 89 SER A O 1
ATOM 660 N N . ILE A 1 90 ? -22.655 -3.789 23.856 1.00 81.69 90 ILE A N 1
ATOM 661 C CA . ILE A 1 90 ? -24.091 -3.461 23.871 1.00 81.69 90 ILE A CA 1
ATOM 662 C C . ILE A 1 90 ? -24.840 -4.395 24.831 1.00 81.69 90 ILE A C 1
ATOM 664 O O . ILE A 1 90 ? -25.778 -3.964 25.493 1.00 81.69 90 ILE A O 1
ATOM 668 N N . ASP A 1 91 ? -24.397 -5.644 24.973 1.00 85.81 91 ASP A N 1
ATOM 669 C CA . ASP A 1 91 ? -25.011 -6.603 25.889 1.00 85.81 91 ASP A CA 1
ATOM 670 C C . ASP A 1 91 ? -24.737 -6.261 27.363 1.00 85.81 91 ASP A C 1
ATOM 672 O O . ASP A 1 91 ? -25.645 -6.362 28.190 1.00 85.81 91 ASP A O 1
ATOM 676 N N . GLU A 1 92 ? -23.526 -5.797 27.707 1.00 85.25 92 GLU A N 1
ATOM 677 C CA . GLU A 1 92 ? -23.249 -5.282 29.058 1.00 85.25 92 GLU A CA 1
ATOM 678 C C . GLU A 1 92 ? -24.005 -3.983 29.328 1.00 85.25 92 GLU A C 1
ATOM 680 O O . GLU A 1 92 ? -24.554 -3.808 30.418 1.00 85.25 92 GLU A O 1
ATOM 685 N N . GLU A 1 93 ? -24.071 -3.073 28.355 1.00 86.62 93 GLU A N 1
ATOM 686 C CA . GLU A 1 93 ? -24.874 -1.859 28.486 1.00 86.62 93 GLU A CA 1
ATOM 687 C C . GLU A 1 93 ? -26.351 -2.192 28.673 1.00 86.62 93 GLU A C 1
ATOM 689 O O . GLU A 1 93 ? -26.971 -1.644 29.581 1.00 86.62 93 GLU A O 1
ATOM 694 N N . MET A 1 94 ? -26.911 -3.136 27.912 1.00 91.81 94 MET A N 1
ATOM 695 C CA . MET A 1 94 ? -28.296 -3.580 28.076 1.00 91.81 94 MET A CA 1
ATOM 696 C C . MET A 1 94 ? -28.526 -4.264 29.424 1.00 91.81 94 MET A C 1
ATOM 698 O O . MET A 1 94 ? -29.527 -3.976 30.079 1.00 91.81 94 MET A O 1
ATOM 702 N N . ALA A 1 95 ? -27.611 -5.117 29.887 1.00 93.00 95 ALA A N 1
ATOM 703 C CA . ALA A 1 95 ? -27.707 -5.733 31.209 1.00 93.00 95 ALA A CA 1
ATOM 704 C C . ALA A 1 95 ? -27.678 -4.677 32.326 1.00 93.00 95 ALA A C 1
ATOM 706 O O . ALA A 1 95 ? -28.488 -4.729 33.257 1.00 93.00 95 ALA A O 1
ATOM 707 N N . ASN A 1 96 ? -26.801 -3.677 32.213 1.00 92.88 96 ASN A N 1
ATOM 708 C CA . ASN A 1 96 ? -26.755 -2.548 33.138 1.00 92.88 96 ASN A CA 1
ATOM 709 C C . ASN A 1 96 ? -28.034 -1.708 33.063 1.00 92.88 96 ASN A C 1
ATOM 711 O O . ASN A 1 96 ? -28.576 -1.327 34.099 1.00 92.88 96 ASN A O 1
ATOM 715 N N . LEU A 1 97 ? -28.571 -1.476 31.866 1.00 94.38 97 LEU A N 1
ATOM 716 C CA . LEU A 1 97 ? -29.810 -0.732 31.651 1.00 94.38 97 LEU A CA 1
ATOM 717 C C . LEU A 1 97 ? -30.998 -1.452 32.306 1.00 94.38 97 LEU A C 1
ATOM 719 O O . LEU A 1 97 ? -31.742 -0.837 33.069 1.00 94.38 97 LEU A O 1
ATOM 723 N N . VAL A 1 98 ? -31.128 -2.767 32.109 1.00 95.25 98 VAL A N 1
ATOM 724 C CA . VAL A 1 98 ? -32.146 -3.603 32.770 1.00 95.25 98 VAL A CA 1
ATOM 725 C C . VAL A 1 98 ? -31.974 -3.580 34.292 1.00 95.25 98 VAL A C 1
ATOM 727 O O . VAL A 1 98 ? -32.950 -3.415 35.027 1.00 95.25 98 VAL A O 1
ATOM 730 N N . LYS A 1 99 ? -30.737 -3.668 34.794 1.00 94.81 99 LYS A N 1
ATOM 731 C CA . LYS A 1 99 ? -30.442 -3.551 36.229 1.00 94.81 99 LYS A CA 1
ATOM 732 C C . LYS A 1 99 ? -30.889 -2.198 36.790 1.00 94.81 99 LYS A C 1
ATOM 734 O O . LYS A 1 99 ? -31.529 -2.163 37.842 1.00 94.81 99 LYS A O 1
ATOM 739 N N . PHE A 1 100 ? -30.594 -1.097 36.101 1.00 96.06 100 PHE A N 1
ATOM 740 C CA . PHE A 1 100 ? -31.028 0.239 36.511 1.00 96.06 100 PHE A CA 1
ATOM 741 C C . PHE A 1 100 ? -32.549 0.405 36.430 1.00 96.06 100 PHE A C 1
ATOM 743 O O . PHE A 1 100 ? -33.132 0.998 37.335 1.00 96.06 100 PHE A O 1
ATOM 750 N N . GLN A 1 101 ? -33.214 -0.172 35.426 1.00 94.88 101 GLN A N 1
ATOM 751 C CA . GLN A 1 101 ? -34.678 -0.195 35.349 1.00 94.88 101 GLN A CA 1
ATOM 752 C C . GLN A 1 101 ? -35.299 -0.940 36.535 1.00 94.88 101 GLN A C 1
ATOM 754 O O . GLN A 1 101 ? -36.234 -0.432 37.154 1.00 94.88 101 GLN A O 1
ATOM 759 N N . HIS A 1 102 ? -34.770 -2.109 36.903 1.00 95.12 102 HIS A N 1
ATOM 760 C CA . HIS A 1 102 ? -35.244 -2.845 38.075 1.00 95.12 102 HIS A CA 1
ATOM 761 C C . HIS A 1 102 ? -34.997 -2.087 39.379 1.00 95.12 102 HIS A C 1
ATOM 763 O O . HIS A 1 102 ? -35.894 -2.022 40.220 1.00 95.12 102 HIS A O 1
ATOM 769 N N . ALA A 1 103 ? -33.820 -1.476 39.537 1.00 95.50 103 ALA A N 1
ATOM 770 C CA . ALA A 1 103 ? -33.520 -0.640 40.695 1.00 95.50 103 ALA A CA 1
ATOM 771 C C . ALA A 1 103 ? -34.485 0.555 40.791 1.00 95.50 103 ALA A C 1
ATOM 773 O O . ALA A 1 103 ? -35.001 0.841 41.869 1.00 95.50 103 ALA A O 1
ATOM 774 N N . TYR A 1 104 ? -34.801 1.197 39.663 1.00 94.94 104 TYR A N 1
ATOM 775 C CA . TYR A 1 104 ? -35.766 2.294 39.602 1.00 94.94 104 TYR A CA 1
ATOM 776 C C . TYR A 1 104 ? -37.184 1.838 39.970 1.00 94.94 104 TYR A C 1
ATOM 778 O O . TYR A 1 104 ? -37.843 2.465 40.795 1.00 94.94 104 TYR A O 1
ATOM 786 N N . GLN A 1 105 ? -37.643 0.705 39.433 1.00 95.56 105 GLN A N 1
ATOM 787 C CA . GLN A 1 105 ? -38.943 0.123 39.788 1.00 95.56 105 GLN A CA 1
ATOM 788 C C . GLN A 1 105 ? -39.026 -0.273 41.269 1.00 95.56 105 GLN A C 1
ATOM 790 O O . GLN A 1 105 ? -40.091 -0.164 41.879 1.00 95.56 105 GLN A O 1
ATOM 795 N N . ALA A 1 106 ? -37.928 -0.759 41.852 1.00 94.00 106 ALA A N 1
ATOM 796 C CA . ALA A 1 106 ? -37.853 -1.072 43.275 1.00 94.00 106 ALA A CA 1
ATOM 797 C C . ALA A 1 106 ? -37.901 0.202 44.132 1.00 94.00 106 ALA A C 1
ATOM 799 O O . ALA A 1 106 ? -38.651 0.248 45.106 1.00 94.00 106 ALA A O 1
ATOM 800 N N . ALA A 1 107 ? -37.174 1.252 43.738 1.00 94.44 107 ALA A N 1
ATOM 801 C CA . ALA A 1 107 ? -37.212 2.552 44.403 1.00 94.44 107 ALA A CA 1
ATOM 802 C C . ALA A 1 107 ? -38.609 3.191 44.336 1.00 94.44 107 ALA A C 1
ATOM 804 O O . ALA A 1 107 ? -39.100 3.685 45.347 1.00 94.44 107 ALA A O 1
ATOM 805 N N . ALA A 1 108 ? -39.287 3.109 43.188 1.00 95.19 108 ALA A N 1
ATOM 806 C CA . ALA A 1 108 ? -40.660 3.587 43.038 1.00 95.19 108 ALA A CA 1
ATOM 807 C C . ALA A 1 108 ? -41.623 2.857 43.989 1.00 95.19 108 ALA A C 1
ATOM 809 O O . ALA A 1 108 ? -42.403 3.502 44.680 1.00 95.19 108 ALA A O 1
ATOM 810 N N . ARG A 1 109 ? -41.515 1.525 44.103 1.00 92.94 109 ARG A N 1
ATOM 811 C CA . ARG A 1 109 ? -42.308 0.740 45.066 1.00 92.94 109 ARG A CA 1
ATOM 812 C C . ARG A 1 109 ? -42.004 1.096 46.520 1.00 92.94 109 ARG A C 1
ATOM 814 O O . ARG A 1 109 ? -42.922 1.130 47.332 1.00 92.94 109 ARG A O 1
ATOM 821 N N . ALA A 1 110 ? -40.742 1.366 46.851 1.00 93.56 110 ALA A N 1
ATOM 822 C CA . ALA A 1 110 ? -40.367 1.821 48.187 1.00 93.56 110 ALA A CA 1
ATOM 823 C C . ALA A 1 110 ? -40.994 3.186 48.513 1.00 93.56 110 ALA A C 1
ATOM 825 O O . ALA A 1 110 ? -41.511 3.359 49.611 1.00 93.56 110 ALA A O 1
ATOM 826 N N . ILE A 1 111 ? -41.013 4.118 47.554 1.00 93.56 111 ILE A N 1
ATOM 827 C CA . ILE A 1 111 ? -41.692 5.414 47.700 1.00 93.56 111 ILE A CA 1
ATOM 828 C C . ILE A 1 111 ? -43.195 5.213 47.895 1.00 93.56 111 ILE A C 1
ATOM 830 O O . ILE A 1 111 ? -43.747 5.770 48.833 1.00 93.56 111 ILE A O 1
ATOM 834 N N . THR A 1 112 ? -43.842 4.355 47.103 1.00 94.62 112 THR A N 1
ATOM 835 C CA . THR A 1 112 ? -45.270 4.048 47.288 1.00 94.62 112 THR A CA 1
ATOM 836 C C . THR A 1 112 ? -45.557 3.472 48.674 1.00 94.62 112 THR A C 1
ATOM 838 O O . THR A 1 112 ? -46.514 3.881 49.319 1.00 94.62 112 THR A O 1
ATOM 841 N N . ALA A 1 113 ? -44.709 2.570 49.174 1.00 92.44 113 ALA A N 1
ATOM 842 C CA . ALA A 1 113 ? -44.855 2.040 50.528 1.00 92.44 113 ALA A CA 1
ATOM 843 C C . ALA A 1 113 ? -44.677 3.132 51.600 1.00 92.44 113 ALA A C 1
ATOM 845 O O . ALA A 1 113 ? -45.373 3.120 52.612 1.00 92.44 113 ALA A O 1
ATOM 846 N N . VAL A 1 114 ? -43.765 4.086 51.388 1.00 92.75 114 VAL A N 1
ATOM 847 C CA . VAL A 1 114 ? -43.605 5.252 52.270 1.00 92.75 114 VAL A CA 1
ATOM 848 C C . VAL A 1 114 ? -44.839 6.152 52.224 1.00 92.75 114 VAL A C 1
ATOM 850 O O . VAL A 1 114 ? -45.316 6.544 53.287 1.00 92.75 114 VAL A O 1
ATOM 853 N N . ASP A 1 115 ? -45.388 6.425 51.042 1.00 92.38 115 ASP A N 1
ATOM 854 C CA . ASP A 1 115 ? -46.615 7.210 50.882 1.00 92.38 115 ASP A CA 1
ATOM 855 C C . ASP A 1 115 ? -47.797 6.534 51.590 1.00 92.38 115 ASP A C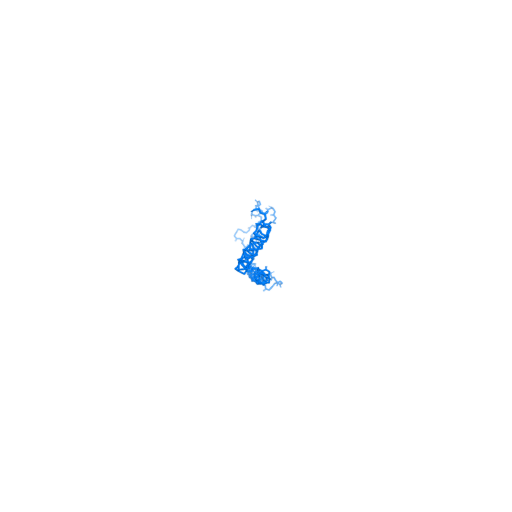 1
ATOM 857 O O . ASP A 1 115 ? -48.501 7.186 52.356 1.00 92.38 115 ASP A O 1
ATOM 861 N N . GLU A 1 116 ? -47.968 5.217 51.439 1.00 91.00 116 GLU A N 1
ATOM 862 C CA . GLU A 1 116 ? -49.002 4.453 52.151 1.00 91.00 116 GLU A CA 1
ATOM 863 C C . GLU A 1 116 ? -48.816 4.493 53.675 1.00 91.00 116 GLU A C 1
ATOM 865 O O . GLU A 1 116 ? -49.792 4.609 54.422 1.00 91.00 116 GLU A O 1
ATOM 870 N N . MET A 1 117 ? -47.573 4.414 54.164 1.00 88.81 117 MET A N 1
ATOM 871 C CA . MET A 1 117 ? -47.279 4.552 55.593 1.00 88.81 117 MET A CA 1
ATOM 872 C C . MET A 1 117 ? -47.627 5.953 56.106 1.00 88.81 117 MET A C 1
ATOM 874 O O . MET A 1 117 ? -48.258 6.072 57.158 1.00 88.81 117 MET A O 1
ATOM 878 N N . LEU A 1 118 ? -47.244 7.005 55.376 1.00 88.50 118 LEU A N 1
ATOM 879 C CA . LEU A 1 118 ? -47.553 8.391 55.733 1.00 88.50 118 LEU A CA 1
ATOM 880 C C . LEU A 1 118 ? -49.060 8.641 55.735 1.00 88.50 118 LEU A C 1
ATOM 882 O O . LEU A 1 118 ? -49.580 9.215 56.692 1.00 88.50 118 LEU A O 1
ATOM 886 N N . ASP A 1 119 ? -49.770 8.147 54.725 1.00 89.25 119 ASP A N 1
ATOM 887 C CA . ASP A 1 119 ? -51.218 8.285 54.613 1.00 89.25 119 ASP A CA 1
ATOM 888 C C . ASP A 1 119 ? -51.931 7.577 55.777 1.00 89.25 119 ASP A C 1
ATOM 890 O O . ASP A 1 119 ? -52.824 8.134 56.417 1.00 89.25 119 ASP A O 1
ATOM 894 N N . ARG A 1 120 ? -51.465 6.381 56.166 1.00 86.31 120 ARG A N 1
ATOM 895 C CA . ARG A 1 120 ? -52.022 5.636 57.306 1.00 86.31 120 ARG A CA 1
ATOM 896 C C . ARG A 1 120 ? -51.739 6.299 58.654 1.00 86.31 120 ARG A C 1
ATOM 898 O O . ARG A 1 120 ? -52.592 6.247 59.536 1.00 86.31 120 ARG A O 1
ATOM 905 N N . VAL A 1 121 ? -50.580 6.934 58.828 1.00 84.50 121 VAL A N 1
ATOM 906 C CA . VAL A 1 121 ? -50.267 7.701 60.046 1.00 84.50 121 VAL A CA 1
ATOM 907 C C . VAL A 1 121 ? -51.122 8.967 60.123 1.00 84.50 121 VAL A C 1
ATOM 909 O O . VAL A 1 121 ? -51.720 9.232 61.163 1.00 84.50 121 VAL A O 1
ATOM 912 N N . ILE A 1 122 ? -51.223 9.725 59.030 1.00 80.81 122 ILE A N 1
ATOM 913 C CA . ILE A 1 122 ? -51.940 11.007 58.997 1.00 80.81 122 ILE A CA 1
ATOM 914 C C . ILE A 1 122 ? -53.455 10.790 59.081 1.00 80.81 122 ILE A C 1
ATOM 916 O O . ILE A 1 122 ? -54.108 11.332 59.972 1.00 80.81 122 ILE A O 1
ATOM 920 N N . ASN A 1 123 ? -54.016 9.964 58.198 1.00 79.19 123 ASN A N 1
ATOM 921 C CA . ASN A 1 123 ? -55.463 9.773 58.086 1.00 79.19 123 ASN A CA 1
ATOM 922 C C . ASN A 1 123 ? -55.993 8.648 58.986 1.00 79.19 123 ASN A C 1
ATOM 924 O O . ASN A 1 123 ? -57.130 8.716 59.446 1.00 79.19 123 ASN A O 1
ATOM 928 N N . GLY A 1 124 ? -55.181 7.627 59.278 1.00 67.19 124 GLY A N 1
ATOM 929 C CA . GLY A 1 124 ? -55.583 6.486 60.108 1.00 67.19 124 GLY A CA 1
ATOM 930 C C . GLY A 1 124 ? -55.385 6.677 61.616 1.00 67.19 124 GLY A C 1
ATOM 931 O O . GLY A 1 124 ? -56.098 6.039 62.386 1.00 67.19 124 GLY A O 1
ATOM 932 N N . MET A 1 125 ? -54.463 7.547 62.057 1.00 66.19 125 MET A N 1
ATOM 933 C CA . MET A 1 125 ? -54.272 7.860 63.487 1.00 66.19 125 MET A CA 1
ATOM 934 C C . MET A 1 125 ? -54.728 9.274 63.890 1.00 66.19 125 MET A C 1
ATOM 936 O O . MET A 1 125 ? -54.897 9.530 65.080 1.00 66.19 125 MET A O 1
ATOM 940 N N . GLY A 1 126 ? -54.967 10.183 62.936 1.00 60.50 126 GLY A N 1
ATOM 941 C CA . GLY A 1 126 ? -55.421 11.560 63.194 1.00 60.50 126 GLY A CA 1
ATOM 942 C C . GLY A 1 126 ? -56.941 11.750 63.327 1.00 60.50 126 GLY A C 1
ATOM 943 O O . GLY A 1 126 ? -57.379 12.794 63.804 1.00 60.50 126 GLY A O 1
ATOM 944 N N . ILE A 1 127 ? -57.758 10.758 62.948 1.00 60.34 127 ILE A N 1
ATOM 945 C CA . ILE A 1 127 ? -59.232 10.805 63.026 1.00 60.34 127 ILE A CA 1
ATOM 946 C C . ILE A 1 127 ? -59.720 9.780 64.060 1.00 60.34 127 ILE A C 1
ATOM 948 O O . ILE A 1 127 ? -60.413 8.816 63.757 1.00 60.34 127 ILE A O 1
ATOM 952 N N . VAL A 1 128 ? -59.342 9.982 65.320 1.00 57.09 128 VAL A N 1
ATOM 953 C CA . VAL A 1 128 ? -60.023 9.369 66.471 1.00 57.09 128 VAL A CA 1
ATOM 954 C C . VAL A 1 128 ? -60.523 10.489 67.363 1.00 57.09 128 VAL A C 1
ATOM 956 O O . VAL A 1 128 ? -59.880 10.910 68.319 1.00 57.09 128 VAL A O 1
ATOM 959 N N . GLY A 1 129 ? -61.668 11.041 66.979 1.00 63.16 129 GLY A N 1
ATOM 960 C CA . GLY A 1 129 ? -62.269 12.141 67.711 1.00 63.16 129 GLY A CA 1
ATOM 961 C C . GLY A 1 129 ? -63.422 12.803 66.983 1.00 63.16 129 GLY A C 1
ATOM 962 O O . GLY A 1 129 ? -63.359 14.015 66.821 1.00 63.16 129 GLY A O 1
ATOM 963 N N . ARG A 1 130 ? -64.426 12.023 66.550 1.00 53.44 130 ARG A N 1
ATOM 964 C CA . ARG A 1 130 ? -65.869 12.344 66.543 1.00 53.44 130 ARG A CA 1
ATOM 965 C C . ARG A 1 130 ? -66.655 11.040 66.558 1.00 53.44 130 ARG A C 1
ATOM 967 O O . ARG A 1 130 ? -66.251 10.137 65.796 1.00 53.44 130 ARG A O 1
#

pLDDT: mean 85.84, std 10.38, range [53.44, 98.0]

Foldseek 3Di:
DPVVCVVDVVVPCQAPDPPDPPHRPNVVVVVCLQVFQPPDVSNDGPVRVVVVVVVVVVVVVVVVVVVVVVVVVVVVVVVVVVCVVPPDDPVVVVVVVVVVVVVVVVVVVVVVVVVVVVCCVCVVVVPPDD

Radius of gyration: 46.85 Å; chains: 1; bounding box: 94×24×125 Å